Protein AF-G1WDY5-F1 (afdb_monomer_lite)

Organism: NCBI:txid702438

pLDDT: mean 80.55, std 19.7, range [39.78, 96.25]

Foldseek 3Di:
DVVLLVLLLVLLVVLLVADLPQQKAFQDDLLLVLLSLQSNLVPDFDADPVRHTDDSQVSQVSNCSNRVHDRDPDSVVSVVCQVPDDPPPPDHSSVVSVVVCVVDVRVRVVRMDRDPPPPDPDPPDDDDDDDDDDDDDDDDDDDDDDDDD

Sequence (149 aa):
MDIILRALKNEISAILALTPADNLHWCGSHTDLFEAAALVCTSFPLYTSAGQLYRVGPLIHELCLRLHLDEPHNPRAYLYKAKHRKYVRQVPFQQRYAQCLQQMPRPLFAMIRVGEGKEPPFSSSSPQPAAGMHVADAPDALDATHCEG

Structure (mmCIF, N/CA/C/O backbone):
data_AF-G1WDY5-F1
#
_entry.id   AF-G1WDY5-F1
#
loop_
_atom_site.group_PDB
_atom_site.id
_atom_site.type_symbol
_atom_site.label_atom_id
_atom_site.label_alt_id
_atom_site.label_comp_id
_atom_site.label_asym_id
_atom_site.label_entity_id
_atom_site.label_seq_id
_atom_site.pdbx_PDB_ins_code
_atom_site.Cartn_x
_atom_site.Cartn_y
_atom_site.Cartn_z
_atom_site.occupancy
_atom_site.B_iso_or_equiv
_atom_site.auth_seq_id
_atom_site.auth_comp_id
_atom_site.auth_asym_id
_atom_site.auth_atom_id
_atom_site.pdbx_PDB_model_num
ATOM 1 N N . MET A 1 1 ? -4.156 6.337 17.800 1.00 59.09 1 MET A N 1
ATOM 2 C CA . MET A 1 1 ? -3.673 6.370 16.397 1.00 59.09 1 MET A CA 1
ATOM 3 C C . MET A 1 1 ? -2.719 5.210 16.105 1.00 59.09 1 MET A C 1
ATOM 5 O O . MET A 1 1 ? -2.796 4.637 15.023 1.00 59.09 1 MET A O 1
ATOM 9 N N . ASP A 1 2 ? -1.898 4.806 17.080 1.00 82.31 2 ASP A N 1
ATOM 10 C CA . ASP A 1 2 ? -0.872 3.763 16.928 1.00 82.31 2 ASP A CA 1
ATOM 11 C C . ASP A 1 2 ? -1.381 2.386 16.505 1.00 82.31 2 ASP A C 1
ATOM 13 O O . ASP A 1 2 ? -0.698 1.701 15.753 1.00 82.31 2 ASP A O 1
ATOM 17 N N . ILE A 1 3 ? -2.580 1.977 16.936 1.00 89.94 3 ILE A N 1
ATOM 18 C CA . ILE A 1 3 ? -3.144 0.663 16.576 1.00 89.94 3 ILE A CA 1
ATOM 19 C C . ILE A 1 3 ? -3.363 0.565 15.061 1.00 89.94 3 ILE A C 1
ATOM 21 O O . ILE A 1 3 ? -2.983 -0.426 14.444 1.00 89.94 3 ILE A O 1
ATOM 25 N N . ILE A 1 4 ? -3.909 1.622 14.452 1.00 92.50 4 ILE A N 1
ATOM 26 C CA . ILE A 1 4 ? -4.185 1.678 13.010 1.00 92.50 4 ILE A CA 1
ATOM 27 C C . ILE A 1 4 ? -2.872 1.642 12.226 1.00 92.50 4 ILE A C 1
ATOM 29 O O . ILE A 1 4 ? -2.719 0.839 11.310 1.00 92.50 4 ILE A O 1
ATOM 33 N N . LEU A 1 5 ? -1.908 2.484 12.608 1.00 92.94 5 LEU A N 1
ATOM 34 C CA . LEU A 1 5 ? -0.607 2.559 11.945 1.00 92.94 5 LEU A CA 1
ATOM 35 C C . LEU A 1 5 ? 0.183 1.249 12.103 1.00 92.94 5 LEU A C 1
ATOM 37 O O . LEU A 1 5 ? 0.812 0.794 11.150 1.00 92.94 5 LEU A O 1
ATOM 41 N N . ARG A 1 6 ? 0.103 0.591 13.265 1.00 94.56 6 ARG A N 1
ATOM 42 C CA . ARG A 1 6 ? 0.724 -0.719 13.504 1.00 94.56 6 ARG A CA 1
ATOM 43 C C . ARG A 1 6 ? 0.084 -1.821 12.663 1.00 94.56 6 ARG A C 1
ATOM 45 O O . ARG A 1 6 ? 0.812 -2.616 12.077 1.00 94.56 6 ARG A O 1
ATOM 52 N N . ALA A 1 7 ? -1.246 -1.854 12.567 1.00 95.06 7 ALA A N 1
ATOM 53 C CA . ALA A 1 7 ? -1.942 -2.784 11.680 1.00 95.06 7 ALA A CA 1
ATOM 54 C C . ALA A 1 7 ? -1.517 -2.567 10.220 1.00 95.06 7 ALA A C 1
ATOM 56 O O . ALA A 1 7 ? -1.153 -3.519 9.533 1.00 95.06 7 ALA A O 1
ATOM 57 N N . LEU A 1 8 ? -1.457 -1.303 9.788 1.00 95.06 8 LEU A N 1
ATOM 58 C CA . LEU A 1 8 ? -1.025 -0.929 8.444 1.00 95.06 8 LEU A CA 1
ATOM 59 C C . LEU A 1 8 ? 0.418 -1.367 8.162 1.00 95.06 8 LEU A C 1
ATOM 61 O O . LEU A 1 8 ? 0.687 -1.957 7.119 1.00 95.06 8 LEU A O 1
ATOM 65 N N . LYS A 1 9 ? 1.337 -1.144 9.111 1.00 95.44 9 LYS A N 1
ATOM 66 C CA . LYS A 1 9 ? 2.718 -1.638 9.035 1.00 95.44 9 LYS A CA 1
ATOM 67 C C . LYS A 1 9 ? 2.741 -3.153 8.844 1.00 95.44 9 LYS A C 1
ATOM 69 O O . LYS A 1 9 ? 3.429 -3.632 7.952 1.00 95.44 9 LYS A O 1
ATOM 74 N N . ASN A 1 10 ? 1.997 -3.896 9.663 1.00 95.25 10 ASN A N 1
ATOM 75 C CA . ASN A 1 10 ? 1.975 -5.357 9.607 1.00 95.25 10 ASN A CA 1
ATOM 76 C C . ASN A 1 10 ? 1.429 -5.876 8.269 1.00 95.25 10 ASN A C 1
ATOM 78 O O . ASN A 1 10 ? 1.918 -6.878 7.750 1.00 95.25 10 ASN A O 1
ATOM 82 N N . GLU A 1 11 ? 0.427 -5.208 7.696 1.00 96.12 11 GLU A N 1
ATOM 83 C CA . GLU A 1 11 ? -0.049 -5.525 6.351 1.00 96.12 11 GLU A CA 1
ATOM 84 C C . GLU A 1 11 ? 0.988 -5.203 5.284 1.00 96.12 11 GLU A C 1
ATOM 86 O O . GLU A 1 11 ? 1.336 -6.099 4.527 1.00 96.12 11 GLU A O 1
ATOM 91 N N . ILE A 1 12 ? 1.566 -4.002 5.262 1.00 96.25 12 ILE A N 1
ATOM 92 C CA . ILE A 1 12 ? 2.621 -3.670 4.293 1.00 96.25 12 ILE A CA 1
ATOM 93 C C . ILE A 1 12 ? 3.794 -4.656 4.394 1.00 96.25 12 ILE A C 1
ATOM 95 O O . ILE A 1 12 ? 4.237 -5.174 3.375 1.00 96.25 12 ILE A O 1
ATOM 99 N N . SER A 1 13 ? 4.255 -4.991 5.601 1.00 94.88 13 SER A N 1
ATOM 100 C CA . SER A 1 13 ? 5.321 -5.981 5.799 1.00 94.88 13 SER A CA 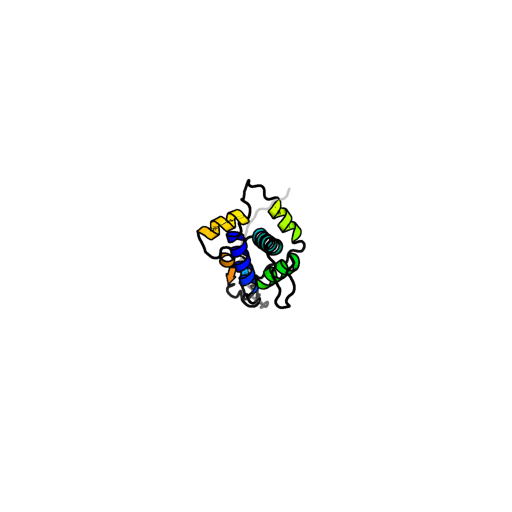1
ATOM 101 C C . SER A 1 13 ? 4.955 -7.361 5.262 1.00 94.88 13 SER A C 1
ATOM 103 O O . SER A 1 13 ? 5.796 -8.021 4.663 1.00 94.88 13 SER A O 1
ATOM 105 N N . ALA A 1 14 ? 3.712 -7.800 5.443 1.00 94.56 14 ALA A N 1
ATOM 106 C CA . ALA A 1 14 ? 3.279 -9.074 4.891 1.00 94.56 14 ALA A CA 1
ATOM 107 C C . ALA A 1 14 ? 3.107 -9.021 3.367 1.00 94.56 14 ALA A C 1
ATOM 109 O O . ALA A 1 14 ? 3.383 -10.021 2.720 1.00 94.56 14 ALA A O 1
ATOM 110 N N . ILE A 1 15 ? 2.708 -7.884 2.783 1.00 95.06 15 ILE A N 1
ATOM 111 C CA . ILE A 1 15 ? 2.692 -7.714 1.322 1.00 95.06 15 ILE A CA 1
ATOM 112 C C . ILE A 1 15 ? 4.121 -7.815 0.780 1.00 95.06 15 ILE A C 1
ATOM 114 O O . ILE A 1 15 ? 4.350 -8.496 -0.208 1.00 95.06 15 ILE A O 1
ATOM 118 N N . LEU A 1 16 ? 5.101 -7.206 1.453 1.00 93.56 16 LEU A N 1
ATOM 119 C CA . LEU A 1 16 ? 6.518 -7.316 1.086 1.00 93.56 16 LEU A CA 1
ATOM 120 C C . LEU A 1 16 ? 7.090 -8.733 1.248 1.00 93.56 16 LEU A C 1
ATOM 122 O O . LEU A 1 16 ? 8.117 -9.049 0.647 1.00 93.56 16 LEU A O 1
ATOM 126 N N . ALA A 1 17 ? 6.446 -9.581 2.048 1.00 92.44 17 ALA A N 1
ATOM 127 C CA . ALA A 1 17 ? 6.811 -10.986 2.185 1.00 92.44 17 ALA A CA 1
ATOM 128 C C . ALA A 1 17 ? 6.238 -11.872 1.062 1.00 92.44 17 ALA A C 1
ATOM 130 O O . ALA A 1 17 ? 6.619 -13.035 0.978 1.00 92.44 17 ALA A O 1
ATOM 131 N N . LEU A 1 18 ? 5.347 -11.345 0.212 1.00 91.56 18 LEU A N 1
ATOM 132 C CA . LEU A 1 18 ? 4.835 -12.060 -0.960 1.00 91.56 18 LEU A CA 1
ATOM 133 C C . LEU A 1 18 ? 5.925 -12.200 -2.025 1.00 91.56 18 LEU A C 1
ATOM 135 O O . LEU A 1 18 ? 6.794 -11.327 -2.160 1.00 91.56 18 LEU A O 1
ATOM 139 N N . THR A 1 19 ? 5.850 -13.275 -2.805 1.00 87.31 19 THR A N 1
ATOM 140 C CA . THR A 1 19 ? 6.768 -13.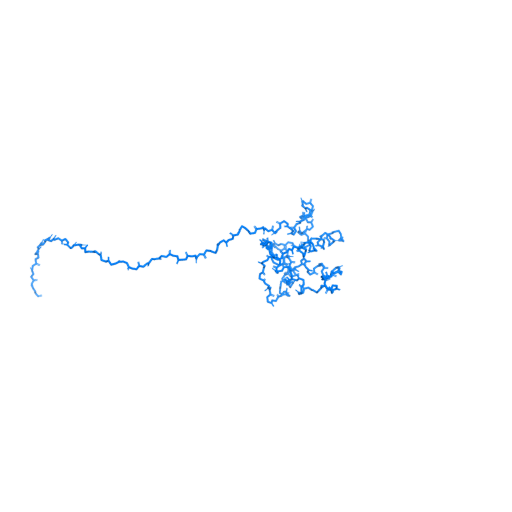492 -3.921 1.00 87.31 19 THR A CA 1
ATOM 141 C C . THR A 1 19 ? 6.237 -12.741 -5.140 1.00 87.31 19 THR A C 1
ATOM 143 O O . THR A 1 19 ? 5.056 -12.865 -5.462 1.00 87.31 19 THR A O 1
ATOM 146 N N . PRO A 1 20 ? 7.077 -12.007 -5.889 1.00 81.19 20 PRO A N 1
ATOM 147 C CA . PRO A 1 20 ? 6.646 -11.393 -7.147 1.00 81.19 20 PRO A CA 1
ATOM 148 C C . PRO A 1 20 ? 6.052 -12.392 -8.156 1.00 81.19 20 PRO A C 1
ATOM 150 O O . PRO A 1 20 ? 5.220 -12.019 -8.971 1.00 81.19 20 PRO A O 1
ATOM 153 N N . ALA A 1 21 ? 6.436 -13.669 -8.075 1.00 76.38 21 ALA A N 1
ATOM 154 C CA . ALA A 1 21 ? 5.951 -14.738 -8.946 1.00 76.38 21 ALA A CA 1
ATOM 155 C C . ALA A 1 21 ? 4.516 -15.219 -8.642 1.00 76.38 21 ALA A C 1
ATOM 157 O O . ALA A 1 21 ? 3.970 -15.998 -9.419 1.00 76.38 21 ALA A O 1
ATOM 158 N N . ASP A 1 22 ? 3.887 -14.770 -7.550 1.00 80.56 22 ASP A N 1
ATOM 159 C CA . ASP A 1 22 ? 2.610 -15.320 -7.066 1.00 80.56 22 ASP A CA 1
ATOM 160 C C . ASP A 1 22 ? 1.377 -14.877 -7.898 1.00 80.56 22 ASP A C 1
ATOM 162 O O . ASP A 1 22 ? 0.240 -15.110 -7.489 1.00 80.56 22 ASP A O 1
ATOM 166 N N . ASN A 1 23 ? 1.570 -14.238 -9.067 1.00 87.00 23 ASN A N 1
ATOM 167 C CA . ASN A 1 23 ? 0.505 -13.700 -9.937 1.00 87.00 23 ASN A CA 1
ATOM 168 C C . ASN A 1 23 ? -0.543 -12.879 -9.161 1.00 87.00 23 ASN A C 1
ATOM 170 O O . ASN A 1 23 ? -1.749 -12.960 -9.405 1.00 87.00 23 ASN A O 1
ATOM 174 N N . LEU A 1 24 ? -0.086 -12.106 -8.174 1.00 92.62 24 LEU A N 1
ATOM 175 C CA . LEU A 1 24 ? -0.949 -11.301 -7.319 1.00 92.62 24 LEU A CA 1
ATOM 176 C C . LEU A 1 24 ? -1.157 -9.924 -7.933 1.00 92.62 24 LEU A C 1
ATOM 178 O O . LEU A 1 24 ? -0.198 -9.237 -8.271 1.00 92.62 24 LEU A O 1
ATOM 182 N N . HIS A 1 25 ? -2.413 -9.508 -8.036 1.00 93.31 25 HIS A N 1
ATOM 183 C CA . HIS A 1 25 ? -2.804 -8.220 -8.587 1.00 93.31 25 HIS A CA 1
ATOM 184 C C . HIS A 1 25 ? -3.474 -7.361 -7.525 1.00 93.31 25 HIS A C 1
ATOM 186 O O . HIS A 1 25 ? -4.323 -7.822 -6.757 1.00 93.31 25 HIS A O 1
ATOM 192 N N . TRP A 1 26 ? -3.121 -6.080 -7.508 1.00 95.25 26 TRP A N 1
ATOM 193 C CA . TRP A 1 26 ? -3.820 -5.090 -6.702 1.00 95.25 26 TRP A CA 1
ATOM 194 C C . TRP A 1 26 ? -5.092 -4.606 -7.401 1.00 95.25 26 TRP A C 1
ATOM 196 O O . TRP A 1 26 ? -5.052 -4.059 -8.499 1.00 95.25 26 TRP A O 1
ATOM 206 N N . CYS A 1 27 ? -6.232 -4.754 -6.729 1.00 94.00 27 CYS A N 1
ATOM 207 C CA . CYS A 1 27 ? -7.538 -4.304 -7.218 1.00 94.00 27 CYS A CA 1
ATOM 208 C C . CYS A 1 27 ? -8.043 -3.038 -6.507 1.00 94.00 27 CYS A C 1
ATOM 210 O O . CYS A 1 27 ? -9.184 -2.620 -6.706 1.00 94.00 27 CYS A O 1
ATOM 212 N N . GLY A 1 28 ? -7.228 -2.439 -5.636 1.00 91.69 28 GLY A N 1
ATOM 213 C CA . GLY A 1 28 ? -7.577 -1.214 -4.928 1.00 91.69 28 GLY A CA 1
ATOM 214 C C . GLY A 1 28 ? -7.143 0.061 -5.643 1.00 91.69 28 GLY A C 1
ATOM 215 O O . GLY A 1 28 ? -6.607 0.067 -6.745 1.00 91.69 28 GLY A O 1
ATOM 216 N N . SER A 1 29 ? -7.322 1.192 -4.967 1.00 92.38 29 SER A N 1
ATOM 217 C CA . SER A 1 29 ? -6.817 2.479 -5.452 1.00 92.38 29 SER A CA 1
ATOM 218 C C . SER A 1 29 ? -5.294 2.551 -5.312 1.00 92.38 29 SER A C 1
ATOM 220 O O . SER A 1 29 ? -4.771 2.413 -4.207 1.00 92.38 29 SER A O 1
ATOM 222 N N . HIS A 1 30 ? -4.575 2.849 -6.400 1.00 94.25 30 HIS A N 1
ATOM 223 C CA . HIS A 1 30 ? -3.132 3.141 -6.353 1.00 94.25 30 HIS A CA 1
ATOM 224 C C . HIS A 1 30 ? -2.802 4.277 -5.381 1.00 94.25 30 HIS A C 1
ATOM 226 O O . HIS A 1 30 ? -1.825 4.219 -4.643 1.00 94.25 30 HIS A O 1
ATOM 232 N N . THR A 1 31 ? -3.653 5.310 -5.343 1.00 93.56 31 THR A N 1
ATOM 233 C CA . THR A 1 31 ? -3.444 6.450 -4.437 1.00 93.56 31 THR A CA 1
ATOM 234 C C . THR A 1 31 ? -3.508 5.999 -2.980 1.00 93.56 31 THR A C 1
ATOM 236 O O . THR A 1 31 ? -2.714 6.467 -2.174 1.00 93.56 31 THR A O 1
ATOM 239 N N . ASP A 1 32 ? -4.409 5.069 -2.654 1.00 93.56 32 ASP A N 1
ATOM 240 C CA . ASP A 1 32 ? -4.568 4.544 -1.295 1.00 93.56 32 ASP A CA 1
ATOM 241 C C . ASP A 1 32 ? -3.377 3.663 -0.900 1.00 93.56 32 ASP A C 1
ATOM 243 O O . ASP A 1 32 ? -2.847 3.816 0.198 1.00 93.56 32 ASP A O 1
ATOM 247 N N . LEU A 1 33 ? -2.906 2.801 -1.808 1.00 95.75 33 LEU A N 1
ATOM 248 C CA . LEU A 1 33 ? -1.729 1.961 -1.574 1.00 95.75 33 LEU A CA 1
ATOM 249 C C . LEU A 1 33 ? -0.465 2.801 -1.338 1.00 95.75 33 LEU A C 1
ATOM 251 O O . LEU A 1 33 ? 0.290 2.551 -0.399 1.00 95.75 33 LEU A O 1
ATOM 255 N N . PHE A 1 34 ? -0.238 3.827 -2.160 1.00 95.62 34 PHE A N 1
ATOM 256 C CA . PHE A 1 34 ? 0.948 4.677 -2.030 1.00 95.62 34 PHE A CA 1
ATOM 257 C C . PHE A 1 34 ? 0.864 5.600 -0.812 1.00 95.62 34 PHE A C 1
ATOM 259 O O . PHE A 1 34 ? 1.873 5.837 -0.146 1.00 95.62 34 PHE A O 1
ATOM 266 N N . GLU A 1 35 ? -0.333 6.082 -0.472 1.00 95.38 35 GLU A N 1
ATOM 267 C CA . GLU A 1 35 ? -0.576 6.806 0.777 1.00 95.38 35 GLU A CA 1
ATOM 268 C C . GLU A 1 35 ? -0.304 5.911 1.998 1.00 95.38 35 GLU A C 1
ATOM 270 O O . GLU A 1 35 ? 0.381 6.346 2.924 1.00 95.38 35 GLU A O 1
ATOM 275 N N . ALA A 1 36 ? -0.740 4.646 1.972 1.00 95.50 36 ALA A N 1
ATOM 276 C CA . ALA A 1 36 ? -0.441 3.668 3.015 1.00 95.50 36 ALA A CA 1
ATOM 277 C C . ALA A 1 36 ? 1.067 3.431 3.180 1.00 95.50 36 ALA A C 1
ATOM 279 O O . ALA A 1 36 ? 1.588 3.492 4.295 1.00 95.50 36 ALA A O 1
ATOM 280 N N . ALA A 1 37 ? 1.779 3.222 2.070 1.00 95.56 37 ALA A N 1
ATOM 281 C CA . ALA A 1 37 ? 3.229 3.049 2.062 1.00 95.56 37 ALA A CA 1
ATOM 282 C C . ALA A 1 37 ? 3.950 4.265 2.671 1.00 95.56 37 ALA A C 1
ATOM 284 O O . ALA A 1 37 ? 4.827 4.118 3.525 1.00 95.56 37 ALA A O 1
ATOM 285 N N . ALA A 1 38 ? 3.541 5.480 2.292 1.00 94.69 38 ALA A N 1
ATOM 286 C CA . ALA A 1 38 ? 4.106 6.710 2.838 1.00 94.69 38 ALA A CA 1
ATOM 287 C C . ALA A 1 38 ? 3.823 6.873 4.341 1.00 94.69 38 ALA A C 1
ATOM 289 O O . ALA A 1 38 ? 4.728 7.240 5.095 1.00 94.69 38 ALA A O 1
ATOM 290 N N . LEU A 1 39 ? 2.601 6.572 4.796 1.00 94.38 39 LEU A N 1
ATOM 291 C CA . LEU A 1 39 ? 2.250 6.599 6.219 1.00 94.38 39 LEU A CA 1
ATOM 292 C C . LEU A 1 39 ? 3.130 5.643 7.025 1.00 94.38 39 LEU A C 1
ATOM 294 O O . LEU A 1 39 ? 3.672 6.032 8.056 1.00 94.38 39 LEU A O 1
ATOM 298 N N . VAL A 1 40 ? 3.336 4.421 6.536 1.00 94.50 40 VAL A N 1
ATOM 299 C CA . VAL A 1 40 ? 4.183 3.439 7.217 1.00 94.50 40 VAL A CA 1
ATOM 300 C C . VAL A 1 40 ? 5.648 3.889 7.258 1.00 94.50 40 VAL A C 1
ATOM 302 O O . VAL A 1 40 ? 6.228 3.897 8.340 1.00 94.50 40 VAL A O 1
ATOM 305 N N . CYS A 1 41 ? 6.225 4.335 6.135 1.00 92.75 41 CYS A N 1
ATOM 306 C CA . CYS A 1 41 ? 7.611 4.829 6.080 1.00 92.75 41 CYS A CA 1
ATOM 307 C C . CYS A 1 41 ? 7.873 6.034 6.993 1.00 92.75 41 CYS A C 1
ATOM 309 O O . CYS A 1 41 ? 8.976 6.190 7.507 1.00 92.75 41 CYS A O 1
ATOM 311 N N . THR A 1 42 ? 6.889 6.921 7.148 1.00 91.62 42 THR A N 1
ATOM 312 C CA . THR A 1 42 ? 7.027 8.121 7.992 1.00 91.62 42 THR A CA 1
ATOM 31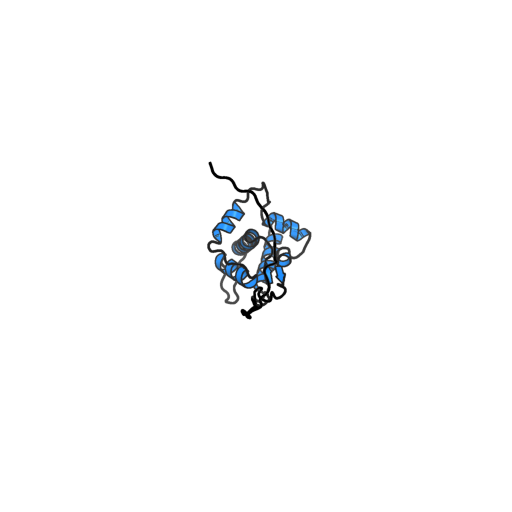3 C C . THR A 1 42 ? 6.776 7.840 9.470 1.00 91.62 42 THR A C 1
ATOM 315 O O . THR A 1 42 ? 7.248 8.596 10.313 1.00 91.62 42 THR A O 1
ATOM 318 N N . SER A 1 43 ? 6.064 6.756 9.785 1.00 93.19 43 SER A N 1
ATOM 319 C CA . SER A 1 43 ? 5.658 6.420 11.154 1.00 93.19 43 SER A CA 1
ATOM 320 C C . SER A 1 43 ? 6.535 5.346 11.801 1.00 93.19 43 SER A C 1
ATOM 322 O O . SER A 1 43 ? 6.632 5.298 13.024 1.00 93.19 43 SER A O 1
ATOM 324 N N . PHE A 1 44 ? 7.172 4.474 11.010 1.00 91.75 44 PHE A N 1
ATOM 325 C CA . PHE A 1 44 ? 7.995 3.379 11.522 1.00 91.75 44 PHE A CA 1
ATOM 326 C C . PHE A 1 44 ? 9.263 3.169 10.699 1.00 91.75 44 PHE A C 1
ATOM 328 O O . PHE A 1 44 ? 9.219 3.251 9.469 1.00 91.75 44 PHE A O 1
ATOM 335 N N . PRO A 1 45 ? 10.367 2.757 11.347 1.00 90.25 45 PRO A N 1
ATOM 336 C CA . PRO A 1 45 ? 11.488 2.209 10.617 1.00 90.25 45 PRO A CA 1
ATOM 337 C C . PRO A 1 45 ? 11.101 0.837 10.052 1.00 90.25 45 PRO A C 1
ATOM 339 O O . PRO A 1 45 ? 10.666 -0.064 10.779 1.00 90.25 45 PRO A O 1
ATOM 342 N N . LEU A 1 46 ? 11.228 0.699 8.737 1.00 90.88 46 LEU A N 1
ATOM 343 C CA . LEU A 1 46 ? 10.949 -0.525 7.995 1.00 90.88 46 LEU A CA 1
ATOM 344 C C . LEU A 1 46 ? 12.196 -0.854 7.185 1.00 90.88 46 LEU A C 1
ATOM 346 O O . LEU A 1 46 ? 12.733 0.033 6.532 1.00 90.88 46 LEU A O 1
ATOM 350 N N . TYR A 1 47 ? 12.676 -2.090 7.252 1.00 90.44 47 TYR A N 1
ATOM 351 C CA . TYR A 1 47 ? 13.970 -2.467 6.684 1.00 90.44 47 TYR A CA 1
ATOM 352 C C . TYR A 1 47 ? 13.804 -3.440 5.521 1.00 90.44 47 TYR A C 1
ATOM 354 O O . TYR A 1 47 ? 12.914 -4.290 5.544 1.00 90.44 47 TYR A O 1
ATOM 362 N N . THR A 1 48 ? 14.666 -3.304 4.517 1.00 88.81 48 THR A N 1
ATOM 363 C CA . THR A 1 48 ? 14.824 -4.267 3.427 1.00 88.81 48 THR A CA 1
ATOM 364 C C . THR A 1 48 ? 15.466 -5.555 3.944 1.00 88.81 48 THR A C 1
ATOM 366 O O . THR A 1 48 ? 16.047 -5.585 5.032 1.00 88.81 48 THR A O 1
ATOM 369 N N . SER A 1 49 ? 15.438 -6.613 3.132 1.00 85.12 49 SER A N 1
ATOM 370 C CA . SER A 1 49 ? 16.181 -7.855 3.402 1.00 85.12 49 SER A CA 1
ATOM 371 C C . SER A 1 49 ? 17.691 -7.629 3.556 1.00 85.12 49 SER A C 1
ATOM 373 O O . SER A 1 49 ? 18.344 -8.337 4.314 1.00 85.12 49 SER A O 1
ATOM 375 N N . ALA A 1 50 ? 18.239 -6.601 2.902 1.00 88.25 50 ALA A N 1
ATOM 376 C CA . ALA A 1 50 ? 19.636 -6.181 3.025 1.00 88.25 50 ALA A CA 1
ATOM 377 C C . ALA A 1 50 ? 19.917 -5.302 4.267 1.00 88.25 50 ALA A C 1
ATOM 379 O O . ALA A 1 50 ? 20.996 -4.722 4.381 1.00 88.25 50 ALA A O 1
ATOM 380 N N . GLY A 1 51 ? 18.945 -5.138 5.172 1.00 90.31 51 GLY A N 1
ATOM 381 C CA . GLY A 1 51 ? 19.083 -4.335 6.391 1.00 90.31 51 GLY A CA 1
ATOM 382 C C . GLY A 1 51 ? 19.064 -2.819 6.167 1.00 90.31 51 GLY A C 1
ATOM 383 O O . GLY A 1 51 ? 19.380 -2.060 7.081 1.00 90.31 51 GLY A O 1
ATOM 384 N N . GLN A 1 52 ? 18.692 -2.350 4.972 1.00 91.88 52 GLN A N 1
ATOM 385 C CA . GLN A 1 52 ? 18.615 -0.921 4.656 1.00 91.88 52 GLN A CA 1
ATOM 386 C C . GLN A 1 52 ? 17.242 -0.355 5.013 1.00 91.88 52 GLN A C 1
ATOM 388 O O . GLN A 1 52 ? 16.231 -1.031 4.858 1.00 91.88 52 GLN A O 1
ATOM 393 N N . LEU A 1 53 ? 17.175 0.897 5.464 1.00 92.94 53 LEU A N 1
ATOM 394 C CA . LEU A 1 53 ? 15.896 1.539 5.771 1.00 92.94 53 LEU A CA 1
ATOM 395 C C . LEU A 1 53 ? 15.110 1.840 4.481 1.00 92.94 53 LEU A C 1
ATOM 397 O O . LEU A 1 53 ? 15.614 2.511 3.577 1.00 92.94 53 LEU A O 1
ATOM 401 N N . TYR A 1 54 ? 13.851 1.409 4.422 1.00 92.88 54 TYR A N 1
ATOM 402 C CA . TYR A 1 54 ? 12.941 1.741 3.334 1.00 92.88 54 TYR A CA 1
ATOM 403 C C . TYR A 1 54 ? 12.666 3.242 3.283 1.00 92.88 54 TYR A C 1
ATOM 405 O O . TYR A 1 54 ? 12.177 3.857 4.233 1.00 92.88 54 TYR A O 1
ATOM 413 N N . ARG A 1 55 ? 12.910 3.817 2.105 1.00 92.88 55 ARG A N 1
ATOM 414 C CA . ARG A 1 55 ? 12.386 5.126 1.708 1.00 92.88 55 ARG A CA 1
ATOM 415 C C . ARG A 1 55 ? 11.098 4.925 0.910 1.00 92.88 55 ARG A C 1
ATOM 417 O O . ARG A 1 55 ? 10.898 3.874 0.308 1.00 92.88 55 ARG A O 1
ATOM 424 N N . VAL A 1 56 ? 10.264 5.963 0.843 1.00 92.69 56 VAL A N 1
ATOM 425 C CA . VAL A 1 56 ? 8.941 5.898 0.192 1.00 92.69 56 VAL A CA 1
ATOM 426 C C . VAL A 1 56 ? 9.014 5.414 -1.261 1.00 92.69 56 VAL A C 1
ATOM 428 O O . VAL A 1 56 ? 8.228 4.559 -1.642 1.00 92.69 56 VAL A O 1
ATOM 431 N N . GLY A 1 57 ? 9.956 5.921 -2.065 1.00 93.50 57 GLY A N 1
ATOM 432 C CA . GLY A 1 57 ? 10.117 5.511 -3.469 1.00 93.50 57 GLY A CA 1
ATOM 433 C C . GLY A 1 57 ? 10.438 4.018 -3.621 1.00 93.50 57 GLY A C 1
ATOM 434 O O . GLY A 1 57 ? 9.627 3.301 -4.196 1.00 93.50 57 GLY A O 1
ATOM 435 N N . PRO A 1 58 ? 11.550 3.528 -3.041 1.00 94.00 58 PRO A N 1
ATOM 436 C CA . PRO A 1 58 ? 11.881 2.102 -3.036 1.00 94.00 58 PRO A CA 1
ATOM 437 C C . PRO A 1 58 ? 10.774 1.201 -2.477 1.00 94.00 58 PRO A C 1
ATOM 439 O O . PRO A 1 58 ? 10.551 0.116 -2.998 1.00 94.00 58 PRO A O 1
ATOM 442 N N . LEU A 1 59 ? 10.049 1.646 -1.445 1.00 95.19 59 LEU A N 1
ATOM 443 C CA . LEU A 1 59 ? 8.912 0.887 -0.924 1.00 95.19 59 LEU A CA 1
ATOM 444 C C . LEU A 1 59 ? 7.778 0.783 -1.955 1.00 95.19 59 LEU A C 1
ATOM 446 O O . LEU A 1 59 ? 7.224 -0.294 -2.143 1.00 95.19 59 LEU A O 1
ATOM 450 N N . ILE A 1 60 ? 7.435 1.884 -2.630 1.00 95.81 60 ILE A N 1
ATOM 451 C CA . ILE A 1 60 ? 6.421 1.884 -3.692 1.00 95.81 60 ILE A CA 1
ATOM 452 C C . ILE A 1 60 ? 6.843 0.964 -4.840 1.00 95.81 60 ILE A C 1
ATOM 454 O O . ILE A 1 60 ? 6.013 0.183 -5.295 1.00 95.81 60 ILE A O 1
ATOM 458 N N . HIS A 1 61 ? 8.109 1.009 -5.258 1.00 94.62 61 HIS A N 1
ATOM 459 C CA . HIS A 1 61 ? 8.649 0.120 -6.288 1.00 94.62 61 HIS A CA 1
ATOM 460 C C . HIS A 1 61 ? 8.447 -1.361 -5.922 1.00 94.62 61 HIS A C 1
ATOM 462 O O . HIS A 1 61 ? 7.838 -2.113 -6.679 1.00 94.62 61 HIS A O 1
ATOM 468 N N . GLU A 1 62 ? 8.857 -1.767 -4.716 1.00 94.75 62 GLU A N 1
ATOM 469 C CA . GLU A 1 62 ? 8.718 -3.149 -4.232 1.00 94.75 62 GLU A CA 1
ATOM 470 C C . GLU A 1 62 ? 7.257 -3.618 -4.131 1.00 94.75 62 GLU A C 1
ATOM 472 O O . GLU A 1 62 ? 6.963 -4.794 -4.369 1.00 94.75 62 GLU A O 1
ATOM 477 N N . LEU A 1 63 ? 6.340 -2.712 -3.771 1.00 95.56 63 LEU A N 1
ATOM 478 C CA . LEU A 1 63 ? 4.904 -2.993 -3.763 1.00 95.56 63 LEU A CA 1
ATOM 479 C C . LEU A 1 63 ? 4.365 -3.160 -5.185 1.00 95.56 63 LEU A C 1
ATOM 481 O O . LEU A 1 63 ? 3.581 -4.075 -5.421 1.00 95.56 63 LEU A O 1
ATOM 485 N N . CYS A 1 64 ? 4.789 -2.312 -6.127 1.00 95.19 64 CYS A N 1
ATOM 486 C CA . CYS A 1 64 ? 4.360 -2.413 -7.520 1.00 95.19 64 CYS A CA 1
ATOM 487 C C . CYS A 1 64 ? 4.832 -3.723 -8.154 1.00 95.19 64 CYS A C 1
ATOM 489 O O . CYS A 1 64 ? 4.031 -4.415 -8.778 1.00 95.19 64 CYS A O 1
ATOM 491 N N . LEU A 1 65 ? 6.088 -4.105 -7.898 1.00 94.31 65 LEU A N 1
ATOM 492 C CA . LEU A 1 65 ? 6.677 -5.361 -8.357 1.00 94.31 65 LEU A CA 1
ATOM 493 C C . LEU A 1 65 ? 5.867 -6.584 -7.894 1.00 94.31 65 LEU A C 1
ATOM 495 O O . LEU A 1 65 ? 5.575 -7.468 -8.689 1.00 94.31 65 LEU A O 1
ATOM 499 N N . ARG A 1 66 ? 5.489 -6.643 -6.611 1.00 94.50 66 ARG A N 1
ATOM 500 C CA . ARG A 1 66 ? 4.771 -7.801 -6.039 1.00 94.50 66 ARG A CA 1
ATOM 501 C C . ARG A 1 66 ? 3.301 -7.874 -6.406 1.00 94.50 66 ARG A C 1
ATOM 503 O O . ARG A 1 66 ? 2.712 -8.946 -6.344 1.00 94.50 66 ARG A O 1
ATOM 510 N N . LEU A 1 67 ? 2.703 -6.728 -6.707 1.00 94.81 67 LEU A N 1
ATOM 511 C CA . LEU A 1 67 ? 1.269 -6.603 -6.942 1.00 94.81 67 LEU A CA 1
ATOM 512 C C . LEU A 1 67 ? 0.926 -6.373 -8.417 1.00 94.81 67 LEU A C 1
ATOM 514 O O . L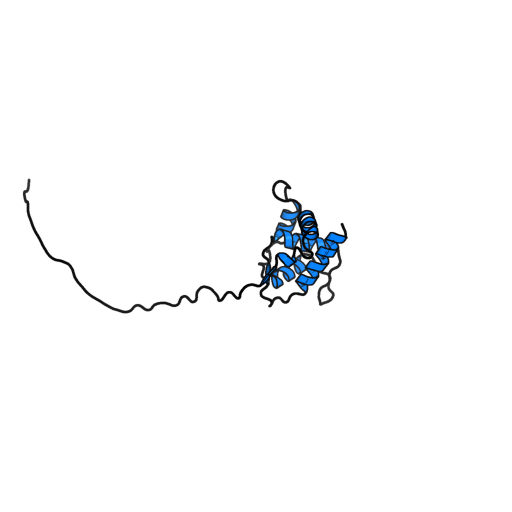EU A 1 67 ? -0.207 -5.985 -8.715 1.00 94.81 67 LEU A O 1
ATOM 518 N N . HIS A 1 68 ? 1.900 -6.579 -9.312 1.00 91.88 68 HIS A N 1
ATOM 519 C CA . HIS A 1 68 ? 1.782 -6.378 -10.756 1.00 91.88 68 HIS A CA 1
ATOM 520 C C . HIS A 1 68 ? 1.140 -5.030 -11.109 1.00 91.88 68 HIS A C 1
ATOM 522 O O . HIS A 1 68 ? 0.178 -4.959 -11.876 1.00 91.88 68 HIS A O 1
ATOM 528 N N . LEU A 1 69 ? 1.656 -3.962 -10.498 1.00 92.44 69 LEU A N 1
ATOM 529 C CA . LEU A 1 69 ? 1.248 -2.592 -10.780 1.00 92.44 69 LEU A CA 1
ATOM 530 C C . LEU A 1 69 ? 2.281 -1.893 -11.648 1.00 92.44 69 LEU A C 1
ATOM 532 O O . LEU A 1 69 ? 3.484 -2.076 -11.462 1.00 92.44 69 LEU A O 1
ATOM 536 N N . ASP A 1 70 ? 1.804 -1.005 -12.513 1.00 91.88 70 ASP A N 1
ATOM 537 C CA . ASP A 1 70 ? 2.678 -0.071 -13.207 1.00 91.88 70 ASP A CA 1
ATOM 538 C C . ASP A 1 70 ? 3.294 0.902 -12.201 1.00 91.88 70 ASP A C 1
ATOM 540 O O . ASP A 1 70 ? 2.591 1.615 -11.469 1.00 91.88 70 ASP A O 1
ATOM 544 N N . GLU A 1 71 ? 4.624 0.951 -12.166 1.00 92.75 71 GLU A N 1
ATOM 545 C CA . GLU A 1 71 ? 5.323 1.882 -11.295 1.00 92.75 71 GLU A CA 1
ATOM 546 C C . GLU A 1 71 ? 5.016 3.329 -11.719 1.00 92.75 71 GLU A C 1
ATOM 548 O O . GLU A 1 71 ? 5.171 3.700 -12.889 1.00 92.75 71 GLU A O 1
ATOM 553 N N . PRO A 1 72 ? 4.582 4.199 -10.789 1.00 92.44 72 PRO A N 1
ATOM 554 C CA . PRO A 1 72 ? 4.266 5.570 -11.139 1.00 92.44 72 PRO A CA 1
ATOM 555 C C . PRO A 1 72 ? 5.539 6.340 -11.499 1.00 92.44 72 PRO A C 1
ATOM 557 O O . PRO A 1 72 ? 6.419 6.513 -10.661 1.00 92.44 72 PRO A O 1
ATOM 560 N N . HIS A 1 73 ? 5.571 6.956 -12.685 1.00 91.44 73 HIS A N 1
ATOM 561 C CA . HIS A 1 73 ? 6.656 7.871 -13.076 1.00 91.44 73 HIS A CA 1
ATOM 562 C C . HIS A 1 73 ? 6.881 9.004 -12.051 1.00 91.44 73 HIS A C 1
ATOM 564 O O . HIS A 1 73 ? 7.996 9.479 -11.852 1.00 91.44 73 HIS A O 1
ATOM 570 N N . ASN A 1 74 ? 5.816 9.442 -11.365 1.00 91.81 74 ASN A N 1
ATOM 571 C CA . ASN A 1 74 ? 5.898 10.418 -10.282 1.00 91.81 74 ASN A CA 1
ATOM 572 C C . ASN A 1 74 ? 5.055 9.986 -9.063 1.00 91.81 74 ASN A C 1
ATOM 574 O O . ASN A 1 74 ? 3.887 10.380 -8.954 1.00 91.81 74 ASN A O 1
ATOM 578 N N . PRO A 1 75 ? 5.625 9.243 -8.093 1.00 89.19 75 PRO A N 1
ATOM 579 C CA . PRO A 1 75 ? 4.899 8.821 -6.892 1.00 89.19 75 PRO A CA 1
ATOM 580 C C . PRO A 1 75 ? 4.452 10.009 -6.025 1.00 89.19 75 PRO A C 1
ATOM 582 O O . PRO A 1 75 ? 3.438 9.934 -5.330 1.00 89.19 75 PRO A O 1
ATOM 585 N N . ARG A 1 76 ? 5.148 11.156 -6.092 1.00 90.88 76 ARG A N 1
ATOM 586 C CA . ARG A 1 76 ? 4.776 12.354 -5.320 1.00 90.88 76 ARG A CA 1
ATOM 587 C C . ARG A 1 76 ? 3.442 12.939 -5.770 1.00 90.88 76 ARG A C 1
ATOM 589 O O . ARG A 1 76 ? 2.738 13.496 -4.935 1.00 90.88 76 ARG A O 1
ATOM 596 N N . ALA A 1 77 ? 3.069 12.789 -7.042 1.00 92.31 77 ALA A N 1
ATOM 597 C CA . ALA A 1 77 ? 1.775 13.255 -7.541 1.00 92.31 77 ALA A CA 1
ATOM 598 C C . ALA A 1 77 ? 0.607 12.525 -6.857 1.00 92.31 77 ALA A C 1
ATOM 600 O O . ALA A 1 77 ? -0.386 13.152 -6.485 1.00 92.31 77 ALA A O 1
ATOM 601 N N . TYR A 1 78 ? 0.753 11.221 -6.607 1.00 92.94 78 TYR A N 1
ATOM 602 C CA . TYR A 1 78 ? -0.232 10.432 -5.866 1.00 92.94 78 TYR A CA 1
ATOM 603 C C . TYR A 1 78 ? -0.334 10.885 -4.411 1.00 92.94 78 TYR A C 1
ATOM 605 O O . TYR A 1 78 ? -1.435 11.093 -3.908 1.00 92.94 78 TYR A O 1
ATOM 613 N N . LEU A 1 79 ? 0.802 11.122 -3.750 1.00 92.19 79 LEU A N 1
ATOM 614 C CA . LEU A 1 79 ? 0.815 11.616 -2.370 1.00 92.19 79 LEU A CA 1
ATOM 615 C C . LEU A 1 79 ? 0.262 13.041 -2.254 1.00 92.19 79 LEU A C 1
ATOM 617 O O . LEU A 1 79 ? -0.429 13.362 -1.290 1.00 92.19 79 LEU A O 1
ATOM 621 N N . TYR A 1 80 ? 0.528 13.896 -3.240 1.00 92.06 80 TYR A N 1
ATOM 622 C CA . TYR A 1 80 ? -0.067 15.227 -3.324 1.00 92.06 80 TYR A CA 1
ATOM 623 C C . TYR A 1 80 ? -1.589 15.122 -3.468 1.00 92.06 80 TYR A C 1
ATOM 625 O O . TYR A 1 80 ? -2.330 15.708 -2.680 1.00 92.06 80 TYR A O 1
ATOM 633 N N . LYS A 1 81 ? -2.068 14.296 -4.406 1.00 90.06 81 LYS A N 1
ATOM 634 C CA . LYS A 1 81 ? -3.499 14.028 -4.594 1.00 90.06 81 LYS A CA 1
ATOM 635 C C . LYS A 1 81 ? -4.151 13.485 -3.321 1.00 90.06 81 LYS A C 1
ATOM 637 O O . LYS A 1 81 ? -5.250 13.915 -2.987 1.00 90.06 81 LYS A O 1
ATOM 642 N N . ALA A 1 82 ? -3.475 12.584 -2.610 1.00 90.62 82 ALA A N 1
ATOM 643 C CA . ALA A 1 82 ? -3.923 12.046 -1.333 1.00 90.62 82 ALA A CA 1
ATOM 644 C C . ALA A 1 82 ? -4.111 13.144 -0.275 1.00 90.62 82 ALA A C 1
ATOM 646 O O . ALA A 1 82 ? -5.194 13.268 0.294 1.00 90.62 82 ALA A O 1
ATOM 647 N N . LYS A 1 83 ? -3.091 13.990 -0.080 1.00 88.06 83 LYS A N 1
ATOM 648 C CA . LYS A 1 83 ? -3.122 15.108 0.878 1.00 88.06 83 LYS A CA 1
ATOM 649 C C . LYS A 1 83 ? -4.191 16.149 0.552 1.00 88.06 83 LYS A C 1
ATOM 651 O O . LYS A 1 83 ? -4.792 16.710 1.460 1.00 88.06 83 LYS A O 1
ATOM 656 N N . HIS A 1 84 ? -4.430 16.403 -0.732 1.00 87.69 84 HIS A N 1
ATOM 657 C CA . HIS A 1 84 ? -5.389 17.404 -1.203 1.00 87.69 84 HIS A CA 1
ATOM 658 C C . HIS A 1 84 ? -6.779 16.829 -1.514 1.00 87.69 84 HIS A C 1
ATOM 660 O O . HIS A 1 84 ? -7.571 17.479 -2.206 1.00 87.69 84 HIS A O 1
ATOM 666 N N . ARG A 1 85 ? -7.120 15.632 -1.010 1.00 84.25 85 ARG A N 1
ATOM 667 C CA . ARG A 1 85 ? -8.483 15.107 -1.150 1.00 84.25 85 ARG A CA 1
ATOM 668 C C . ARG A 1 85 ? -9.474 16.061 -0.494 1.00 84.25 85 ARG A C 1
ATOM 670 O O . ARG A 1 85 ? -9.476 16.266 0.717 1.00 84.25 85 ARG A O 1
ATOM 677 N N . LYS A 1 86 ? -10.361 16.619 -1.314 1.00 71.00 86 LYS A N 1
ATOM 678 C CA . LYS A 1 86 ? -11.528 17.349 -0.831 1.00 71.00 86 LYS A CA 1
ATOM 679 C C . LYS A 1 86 ? -12.531 16.306 -0.344 1.00 71.00 86 LYS A C 1
ATOM 681 O O . LYS A 1 86 ? -13.008 15.501 -1.144 1.00 71.00 86 LYS A O 1
ATOM 686 N N . TYR A 1 87 ? -12.871 16.357 0.942 1.00 68.25 87 TYR A N 1
ATOM 687 C CA . TYR A 1 87 ? -13.836 15.491 1.644 1.00 68.25 87 TYR A CA 1
ATOM 688 C C . TYR A 1 87 ? -15.230 15.396 0.988 1.00 68.25 87 TYR A C 1
ATOM 690 O O . TYR A 1 87 ? -16.077 14.640 1.439 1.00 68.25 87 TYR A O 1
ATOM 698 N N . VAL A 1 88 ? -15.462 16.135 -0.098 1.00 64.94 88 VAL A N 1
ATOM 699 C CA . VAL A 1 88 ? -16.691 16.172 -0.894 1.00 64.94 88 VAL A CA 1
ATOM 700 C C . VAL A 1 88 ? -17.067 14.802 -1.472 1.00 64.94 88 VAL A C 1
ATOM 702 O O . VAL A 1 88 ? -18.250 14.522 -1.613 1.00 64.94 88 VAL A O 1
ATOM 705 N N . ARG A 1 89 ? -16.095 13.946 -1.831 1.00 68.31 89 ARG A N 1
ATOM 706 C CA . ARG A 1 89 ? -16.381 12.618 -2.425 1.00 68.31 89 ARG A CA 1
ATOM 707 C C . ARG A 1 89 ? -15.804 11.437 -1.655 1.00 68.31 89 ARG A C 1
ATOM 709 O O . ARG A 1 89 ? -16.339 10.340 -1.756 1.00 68.31 89 ARG A O 1
ATOM 716 N N . GLN A 1 90 ? -14.704 11.629 -0.928 1.00 72.38 90 GLN A N 1
ATOM 717 C CA . GLN A 1 90 ? -14.057 10.568 -0.157 1.00 72.38 90 GLN A CA 1
ATOM 718 C C . GLN A 1 90 ? -13.345 11.147 1.061 1.00 72.38 90 GLN A C 1
ATOM 720 O O . GLN A 1 90 ? -12.625 12.140 0.948 1.00 72.38 90 GLN A O 1
ATOM 725 N N . VAL A 1 91 ? -13.506 10.483 2.205 1.00 84.19 91 VAL A N 1
ATOM 726 C CA . VAL A 1 91 ? -12.731 10.768 3.418 1.00 84.19 91 VAL A CA 1
ATOM 727 C C . VAL A 1 91 ? -11.283 10.241 3.279 1.00 84.19 91 VAL A C 1
ATOM 729 O O . VAL A 1 91 ? -11.033 9.356 2.445 1.00 84.19 91 VAL A O 1
ATOM 732 N N . PRO A 1 92 ? -10.314 10.766 4.057 1.00 87.06 92 PRO A N 1
ATOM 733 C CA . PRO A 1 92 ? -8.905 10.387 3.994 1.00 87.06 92 PRO A CA 1
ATOM 734 C C . PRO A 1 92 ? -8.704 8.882 4.131 1.00 87.06 92 PRO A C 1
ATOM 736 O O . PRO A 1 92 ? -9.468 8.204 4.827 1.00 87.06 92 PRO A O 1
ATOM 739 N N . PHE A 1 93 ? -7.657 8.354 3.492 1.00 91.31 93 PHE A N 1
ATOM 740 C CA . PHE A 1 93 ? -7.386 6.916 3.485 1.00 91.31 93 PHE A CA 1
ATOM 741 C C . PHE A 1 93 ? -7.347 6.331 4.897 1.00 91.31 93 PHE A C 1
ATOM 743 O O . PHE A 1 93 ? -8.034 5.350 5.157 1.00 91.31 93 PHE A O 1
ATOM 750 N N . GLN A 1 94 ? -6.619 6.964 5.821 1.00 90.31 94 GLN A N 1
ATOM 751 C CA . GLN A 1 94 ? -6.461 6.446 7.180 1.00 90.31 94 GLN A CA 1
ATOM 752 C C . GLN A 1 94 ? -7.805 6.271 7.907 1.00 90.31 94 GLN A C 1
ATOM 754 O O . GLN A 1 94 ? -7.969 5.313 8.659 1.00 90.31 94 GLN A O 1
ATOM 759 N N . GLN A 1 95 ? -8.781 7.150 7.655 1.00 91.00 95 GLN A N 1
ATOM 760 C CA . GLN A 1 95 ? -10.117 7.045 8.240 1.00 91.00 95 GLN A CA 1
ATOM 761 C C . GLN A 1 95 ? -10.918 5.896 7.614 1.00 91.00 95 GLN A C 1
ATOM 763 O O . GLN A 1 95 ? -11.527 5.119 8.346 1.00 91.00 95 GLN A O 1
ATOM 768 N N . ARG A 1 96 ? -10.868 5.736 6.282 1.00 91.81 96 ARG A N 1
ATOM 769 C CA . ARG A 1 96 ? -11.509 4.596 5.595 1.00 91.81 96 ARG A CA 1
ATOM 770 C C . ARG A 1 96 ? -10.894 3.268 6.025 1.00 91.81 96 ARG A C 1
ATOM 772 O O . ARG A 1 96 ? -11.613 2.330 6.337 1.00 91.81 96 ARG A O 1
ATOM 779 N N . TYR A 1 97 ? -9.570 3.212 6.114 1.00 94.06 97 TYR A N 1
ATOM 780 C CA . TYR A 1 97 ? -8.846 2.035 6.575 1.00 94.06 97 TYR A CA 1
ATOM 781 C C . TYR A 1 97 ? -9.203 1.680 8.026 1.00 94.06 97 TYR A C 1
ATOM 783 O O . TYR A 1 97 ? -9.458 0.517 8.325 1.00 94.06 97 TYR A O 1
ATOM 791 N N . ALA A 1 98 ? -9.315 2.675 8.914 1.00 93.62 98 ALA A N 1
ATOM 792 C CA . ALA A 1 98 ? -9.761 2.457 10.290 1.00 93.62 98 ALA A CA 1
ATOM 793 C C . ALA A 1 98 ? -11.185 1.885 10.370 1.00 93.62 98 ALA A C 1
ATOM 795 O O . ALA A 1 98 ? -11.433 1.017 11.202 1.00 93.62 98 ALA A O 1
ATOM 796 N N . GLN A 1 99 ? -12.099 2.341 9.506 1.00 93.25 99 GLN A N 1
ATOM 797 C CA . GLN A 1 99 ? -13.453 1.787 9.403 1.00 93.25 99 GLN A CA 1
ATOM 798 C C . GLN A 1 99 ? -13.428 0.338 8.905 1.00 93.25 99 GLN A C 1
ATOM 800 O O . GLN A 1 99 ? -14.063 -0.519 9.517 1.00 93.25 99 GLN A O 1
ATOM 805 N N . CYS A 1 100 ? -12.650 0.039 7.859 1.00 94.00 100 CYS A N 1
ATOM 806 C CA . CYS A 1 100 ? -12.504 -1.330 7.362 1.00 94.00 100 CYS A CA 1
ATOM 807 C C . CYS A 1 100 ? -11.906 -2.265 8.421 1.00 94.00 100 CYS A C 1
ATOM 809 O O . CYS A 1 100 ? -12.370 -3.392 8.551 1.00 94.00 100 CYS A O 1
ATOM 811 N N . LEU A 1 101 ? -10.935 -1.801 9.217 1.00 94.38 101 LEU A N 1
ATOM 812 C CA . LEU A 1 101 ? -10.332 -2.591 10.298 1.00 94.38 101 LEU A CA 1
ATOM 813 C C . LEU A 1 101 ? -11.338 -3.043 11.368 1.00 94.38 101 LEU A C 1
ATOM 815 O O . LEU A 1 101 ? -11.103 -4.054 12.021 1.00 94.38 101 LEU A O 1
ATOM 819 N N . GLN A 1 102 ? -12.445 -2.316 11.562 1.00 92.75 102 GLN A N 1
ATOM 820 C CA . GLN A 1 102 ? -13.508 -2.744 12.484 1.00 92.75 102 GLN A CA 1
ATOM 821 C C . GLN A 1 102 ? -14.305 -3.940 11.946 1.00 92.75 102 GLN A C 1
ATOM 823 O O . GLN A 1 102 ? -14.949 -4.645 12.715 1.00 92.75 102 GLN A O 1
ATOM 828 N N . GLN A 1 103 ? -14.294 -4.145 10.627 1.00 93.50 103 GLN A N 1
ATOM 829 C CA . GLN A 1 103 ? -15.105 -5.152 9.940 1.00 93.50 103 GLN A CA 1
ATOM 830 C C . GLN A 1 103 ? -14.269 -6.334 9.441 1.00 93.50 103 GLN A C 1
ATOM 832 O O . GLN A 1 103 ? -14.774 -7.449 9.350 1.00 93.50 103 GLN A O 1
ATOM 837 N N . MET A 1 104 ? -12.998 -6.103 9.107 1.00 93.12 104 MET A N 1
ATOM 838 C CA . MET A 1 104 ? -12.093 -7.124 8.595 1.00 93.12 104 MET A CA 1
ATOM 839 C C . MET A 1 104 ? -10.660 -6.925 9.103 1.00 93.12 104 MET A C 1
ATOM 841 O O . MET A 1 104 ? -10.183 -5.794 9.188 1.00 93.12 104 MET A O 1
ATOM 845 N N . PRO A 1 105 ? -9.931 -8.016 9.395 1.00 89.12 105 PRO A N 1
ATOM 846 C CA . PRO A 1 105 ? -8.627 -7.939 10.048 1.00 89.12 105 PRO A CA 1
ATOM 847 C C . PRO A 1 105 ? -7.502 -7.445 9.132 1.00 89.12 105 PRO A C 1
ATOM 849 O O . PRO A 1 105 ? -6.489 -6.972 9.642 1.00 89.12 105 PRO A O 1
ATOM 852 N N . ARG A 1 106 ? -7.644 -7.584 7.803 1.00 93.50 106 ARG A N 1
ATOM 853 C CA . ARG A 1 106 ? -6.613 -7.177 6.835 1.00 93.50 106 ARG A CA 1
ATOM 854 C C . ARG A 1 106 ? -7.175 -6.422 5.618 1.00 93.50 106 ARG A C 1
ATOM 856 O O . ARG A 1 106 ? -7.292 -7.014 4.540 1.00 93.50 106 ARG A O 1
ATOM 863 N N . PRO A 1 107 ? -7.584 -5.146 5.766 1.00 95.12 107 PRO A N 1
ATOM 864 C CA . PRO A 1 107 ? -8.210 -4.403 4.678 1.00 95.12 107 PRO A CA 1
ATOM 865 C C . PRO A 1 107 ? -7.366 -4.210 3.416 1.00 95.12 107 PRO A C 1
ATOM 867 O O . PRO A 1 107 ? -7.941 -4.203 2.331 1.00 95.12 107 PRO A O 1
ATOM 870 N N . LEU A 1 108 ? -6.040 -4.034 3.511 1.00 94.56 108 LEU A N 1
ATOM 871 C CA . LEU A 1 108 ? -5.210 -3.904 2.304 1.00 94.56 108 LEU A CA 1
ATOM 872 C C . LEU A 1 108 ? -5.086 -5.251 1.597 1.00 94.56 108 LEU A C 1
ATOM 874 O O . LEU A 1 108 ? -5.254 -5.320 0.383 1.00 94.56 108 LEU A O 1
ATOM 878 N N . PHE A 1 109 ? -4.852 -6.327 2.347 1.00 93.75 109 PHE A N 1
ATOM 879 C CA . PHE A 1 109 ? -4.776 -7.673 1.771 1.00 93.75 109 PHE A CA 1
ATOM 880 C C . PHE A 1 109 ? -6.059 -8.100 1.063 1.00 93.75 109 PHE A C 1
ATOM 882 O O . PHE A 1 109 ? -5.986 -8.768 0.038 1.00 93.75 109 PHE A O 1
ATOM 889 N N . ALA A 1 110 ? -7.226 -7.688 1.564 1.00 93.75 110 ALA A N 1
ATOM 890 C CA . ALA A 1 110 ? -8.510 -7.979 0.925 1.00 93.75 110 ALA A CA 1
ATOM 891 C C . ALA A 1 110 ? -8.640 -7.384 -0.495 1.00 93.75 110 ALA A C 1
ATOM 893 O O . ALA A 1 110 ? -9.492 -7.819 -1.272 1.00 93.75 110 ALA A O 1
ATOM 894 N N . MET A 1 111 ? -7.795 -6.407 -0.844 1.00 94.75 111 MET A N 1
ATOM 895 C CA . MET A 1 111 ? -7.740 -5.798 -2.176 1.00 94.75 111 MET A CA 1
ATOM 896 C C . MET A 1 111 ? -6.805 -6.537 -3.141 1.00 94.75 111 MET A C 1
ATOM 898 O O . MET A 1 111 ? -6.718 -6.141 -4.302 1.00 94.75 111 MET A O 1
ATOM 902 N N . ILE A 1 112 ? -6.105 -7.580 -2.689 1.00 94.50 112 ILE A N 1
ATOM 903 C CA . ILE A 1 112 ? -5.205 -8.390 -3.514 1.00 94.50 112 ILE A CA 1
ATOM 904 C C . ILE A 1 112 ? -5.980 -9.593 -4.057 1.00 94.50 112 ILE A C 1
ATOM 906 O O . ILE A 1 112 ? -6.701 -10.269 -3.320 1.00 94.50 112 ILE A O 1
ATOM 910 N N . ARG A 1 113 ? -5.837 -9.868 -5.353 1.00 92.62 113 ARG A N 1
ATOM 911 C CA . ARG A 1 113 ? -6.451 -11.018 -6.028 1.00 92.62 113 ARG A CA 1
ATOM 912 C C . ARG A 1 113 ? -5.381 -11.852 -6.716 1.00 92.62 113 ARG A C 1
ATOM 914 O O . ARG A 1 113 ? -4.427 -11.302 -7.252 1.00 92.62 113 ARG A O 1
ATOM 921 N N . VAL A 1 114 ? -5.563 -13.168 -6.718 1.00 89.62 114 VAL A N 1
ATOM 922 C CA . VAL A 1 114 ? -4.778 -14.066 -7.571 1.00 89.62 114 VAL A CA 1
ATOM 923 C C . VAL A 1 114 ? -5.319 -13.920 -8.988 1.00 89.62 114 VAL A C 1
ATOM 925 O O . VAL A 1 114 ? -6.527 -14.045 -9.196 1.00 89.62 114 VAL A O 1
ATOM 928 N N . GLY A 1 115 ? -4.450 -13.610 -9.944 1.00 76.38 115 GLY A N 1
ATOM 929 C CA . GLY A 1 115 ? -4.802 -13.670 -11.353 1.00 76.38 115 GLY A CA 1
ATOM 930 C C . GLY A 1 115 ? -5.050 -15.123 -11.737 1.00 76.38 115 GLY A C 1
ATOM 931 O O . GLY A 1 115 ? -4.161 -15.959 -11.592 1.00 76.38 115 GLY A O 1
ATOM 932 N N . GLU A 1 116 ? -6.249 -15.441 -12.227 1.00 62.34 116 GLU A N 1
ATOM 933 C CA . GLU A 1 116 ? -6.421 -16.654 -13.025 1.00 62.34 116 GLU A CA 1
ATOM 934 C C . GLU A 1 116 ? -5.500 -16.495 -14.232 1.00 62.34 116 GLU A C 1
ATOM 936 O O . GLU A 1 116 ? -5.586 -15.477 -14.922 1.00 62.34 116 GLU A O 1
ATOM 941 N N . GLY A 1 117 ? -4.561 -17.429 -14.419 1.00 50.16 117 GLY A N 1
ATOM 942 C CA . GLY A 1 117 ? -3.550 -17.369 -15.471 1.00 50.16 117 GLY A CA 1
ATOM 943 C C . GLY A 1 117 ? -4.190 -16.986 -16.798 1.00 50.16 117 GLY A C 1
ATOM 944 O O . GLY A 1 117 ? -4.889 -17.781 -17.421 1.00 50.16 117 GLY A O 1
ATOM 945 N N . LYS A 1 118 ? -4.000 -15.732 -17.205 1.00 40.34 118 LYS A N 1
ATOM 946 C CA . LYS A 1 118 ? -4.515 -15.242 -18.470 1.00 40.34 118 LYS A CA 1
ATOM 947 C C . LYS A 1 118 ? -3.559 -15.762 -19.531 1.00 40.34 118 LYS A C 1
ATOM 949 O O . LYS A 1 118 ? -2.540 -15.131 -19.799 1.00 40.34 118 LYS A O 1
ATOM 954 N N . GLU A 1 119 ? -3.883 -16.921 -20.104 1.00 41.69 119 GLU A N 1
ATOM 955 C CA . GLU A 1 119 ? -3.440 -17.258 -21.457 1.00 41.69 119 GLU A CA 1
ATOM 956 C C . GLU A 1 119 ? -3.601 -15.985 -22.312 1.00 41.69 119 GLU A C 1
ATOM 958 O O . GLU A 1 119 ? -4.658 -15.337 -22.252 1.00 41.69 119 GLU A O 1
ATOM 963 N N . PRO A 1 120 ? -2.551 -15.547 -23.024 1.00 39.78 120 PRO A N 1
ATOM 964 C CA . PRO A 1 120 ? -2.581 -14.283 -23.738 1.00 39.78 120 PRO A CA 1
ATOM 965 C C . PRO A 1 120 ? -3.749 -14.296 -24.735 1.00 39.78 120 PRO A C 1
ATOM 967 O O . PRO A 1 120 ? -3.836 -15.208 -25.563 1.00 39.78 120 PRO A O 1
ATOM 970 N N . PRO A 1 121 ? -4.665 -13.307 -24.706 1.00 47.53 121 PRO A N 1
ATOM 971 C CA . PRO A 1 121 ? -5.600 -13.170 -25.803 1.00 47.53 121 PRO A CA 1
ATOM 972 C C . PRO A 1 121 ? -4.765 -12.799 -27.032 1.00 47.53 121 PRO A C 1
ATOM 974 O O . PRO A 1 121 ? -3.839 -11.998 -26.927 1.00 47.53 121 PRO A O 1
ATOM 977 N N . PHE A 1 122 ? -5.110 -13.385 -28.176 1.00 42.97 122 PHE A N 1
ATOM 978 C CA . PHE A 1 122 ? -4.480 -13.211 -29.492 1.00 42.97 122 PHE A CA 1
ATOM 979 C C . PHE A 1 122 ? -3.341 -14.184 -29.848 1.00 42.97 122 PHE A C 1
ATOM 981 O O . PHE A 1 122 ? -2.301 -13.786 -30.361 1.00 42.97 122 PHE A O 1
ATOM 988 N N . SER A 1 123 ? -3.613 -15.491 -29.782 1.00 44.59 123 SER A N 1
ATOM 989 C CA . SER A 1 123 ? -3.234 -16.346 -30.918 1.00 44.59 123 SER A CA 1
ATOM 990 C C . SER A 1 123 ? -4.230 -16.100 -32.053 1.00 44.59 123 SER A C 1
ATOM 992 O O . SER A 1 123 ? -5.244 -16.783 -32.174 1.00 44.59 123 SER A O 1
ATOM 994 N N . SER A 1 124 ? -3.970 -15.072 -32.865 1.00 44.16 124 SER A N 1
ATOM 995 C CA . SER A 1 124 ? -4.673 -14.849 -34.133 1.00 44.16 124 SER A CA 1
ATOM 996 C C . SER A 1 124 ? -4.234 -15.916 -35.136 1.00 44.16 124 SER A C 1
ATOM 998 O O . SER A 1 124 ? -3.375 -15.678 -35.981 1.00 44.16 124 SER A O 1
ATOM 1000 N N . SER A 1 125 ? -4.811 -17.109 -35.029 1.00 46.72 125 SER A N 1
ATOM 1001 C CA . SER A 1 125 ? -4.793 -18.082 -36.116 1.00 46.72 125 SER A CA 1
ATOM 1002 C C . SER A 1 125 ? -6.064 -17.922 -36.938 1.00 46.72 125 SER A C 1
ATOM 1004 O O . SER A 1 125 ? -7.141 -18.252 -36.442 1.00 46.72 125 SER A O 1
ATOM 1006 N N . SER A 1 126 ? -5.910 -17.449 -38.182 1.00 42.06 126 SER A N 1
ATOM 1007 C CA . SER A 1 126 ? -6.591 -17.912 -39.418 1.00 42.06 126 SER A CA 1
ATOM 1008 C C . SER A 1 126 ? -6.953 -16.760 -40.375 1.00 42.06 126 SER A C 1
ATOM 1010 O O . SER A 1 126 ? -7.189 -15.651 -39.897 1.00 42.06 126 SER A O 1
ATOM 1012 N N . PRO A 1 127 ? -7.149 -17.004 -41.693 1.00 47.12 127 PRO A N 1
ATOM 1013 C CA . PRO A 1 127 ? -6.736 -18.150 -42.520 1.00 47.12 127 PRO A CA 1
ATOM 1014 C C . PRO A 1 127 ? -6.026 -17.743 -43.839 1.00 47.12 127 PRO A C 1
ATOM 1016 O O . PRO A 1 127 ? -6.053 -16.594 -44.273 1.00 47.12 127 PRO A O 1
ATOM 1019 N N . GLN A 1 128 ? -5.402 -18.724 -44.501 1.00 50.94 128 GLN A N 1
ATOM 1020 C CA . GLN A 1 128 ? -4.889 -18.636 -45.878 1.00 50.94 128 GLN A CA 1
ATOM 1021 C C . GLN A 1 128 ? -6.006 -18.331 -46.901 1.00 50.94 128 GLN A C 1
ATOM 1023 O O . GLN A 1 128 ? -7.144 -18.754 -46.691 1.00 50.94 128 GLN A O 1
ATOM 1028 N N . PRO A 1 129 ? -5.697 -17.703 -48.054 1.00 43.66 129 PRO A N 1
ATOM 1029 C CA . PRO A 1 129 ? -6.649 -17.585 -49.149 1.00 43.66 129 PRO A CA 1
ATOM 1030 C C . PRO A 1 129 ? -6.668 -18.894 -49.953 1.00 43.66 129 PRO A C 1
ATOM 1032 O O . PRO A 1 129 ? -5.653 -19.298 -50.522 1.00 43.66 129 PRO A O 1
ATOM 1035 N N . ALA A 1 130 ? -7.822 -19.560 -50.000 1.00 41.84 130 ALA A N 1
ATOM 1036 C CA . ALA A 1 130 ? -8.078 -20.663 -50.920 1.00 41.84 130 ALA A CA 1
ATOM 1037 C C . ALA A 1 130 ? -8.941 -20.172 -52.088 1.00 41.84 130 ALA A C 1
ATOM 1039 O O . ALA A 1 130 ? -9.902 -19.424 -51.919 1.00 41.84 130 ALA A O 1
ATOM 1040 N N . ALA A 1 131 ? -8.523 -20.582 -53.278 1.00 44.56 131 ALA A N 1
ATOM 1041 C CA . ALA A 1 131 ? -9.034 -20.201 -54.577 1.00 44.56 131 ALA A CA 1
ATOM 1042 C C . ALA A 1 131 ? -10.486 -20.635 -54.848 1.00 44.56 131 ALA A C 1
ATOM 1044 O O . ALA A 1 131 ? -10.895 -21.718 -54.448 1.00 44.56 131 ALA A O 1
ATOM 1045 N N . GLY A 1 132 ? -11.170 -19.810 -55.652 1.00 46.25 132 GLY A N 1
ATOM 1046 C CA . GLY A 1 132 ? -12.077 -20.213 -56.731 1.00 46.25 132 GLY A CA 1
ATOM 1047 C C . GLY A 1 132 ? -13.427 -20.827 -56.360 1.00 46.25 132 GLY A C 1
ATOM 1048 O O . GLY A 1 132 ? -13.481 -21.968 -55.928 1.00 46.25 132 GLY A O 1
ATOM 1049 N N . MET A 1 133 ? -14.524 -20.143 -56.707 1.00 40.12 133 MET A N 1
ATOM 1050 C CA . MET A 1 133 ? -15.649 -20.791 -57.396 1.00 40.12 133 MET A CA 1
ATOM 1051 C C . MET A 1 133 ? -16.571 -19.757 -58.062 1.00 40.12 133 MET A C 1
ATOM 1053 O O . MET A 1 133 ? -16.814 -18.677 -57.535 1.00 40.12 133 MET A O 1
ATOM 1057 N N . HIS A 1 134 ? -17.017 -20.133 -59.254 1.00 47.69 134 HIS A N 1
ATOM 1058 C CA . HIS A 1 134 ? -17.836 -19.438 -60.248 1.00 47.69 134 HIS A CA 1
ATOM 1059 C C . HIS A 1 134 ? -19.337 -19.387 -59.871 1.00 47.69 134 HIS A C 1
ATOM 1061 O O . HIS A 1 134 ? -19.713 -19.936 -58.838 1.00 47.69 134 HIS A O 1
ATOM 1067 N N . VAL A 1 135 ? -20.166 -18.897 -60.816 1.00 47.44 135 VAL A N 1
ATOM 1068 C CA . VAL A 1 135 ? -21.651 -18.984 -60.941 1.00 47.44 135 VAL A CA 1
ATOM 1069 C C . VAL A 1 135 ? -22.381 -17.721 -60.463 1.00 47.44 135 VAL A C 1
ATOM 1071 O O . VAL A 1 135 ? -22.140 -17.259 -59.360 1.00 47.44 135 VAL A O 1
ATOM 1074 N N . ALA A 1 136 ? -23.347 -17.126 -61.161 1.00 45.06 136 ALA A N 1
ATOM 1075 C CA . ALA A 1 136 ? -23.813 -17.104 -62.551 1.00 45.06 136 ALA A CA 1
ATOM 1076 C C . ALA A 1 136 ? -24.822 -15.938 -62.600 1.00 45.06 136 ALA A C 1
ATOM 1078 O O . ALA A 1 136 ? -25.615 -15.795 -61.668 1.00 45.06 136 ALA A O 1
ATOM 1079 N N . ASP A 1 137 ? -24.784 -15.112 -63.644 1.00 44.28 137 ASP A N 1
ATOM 1080 C CA . ASP A 1 137 ? -25.741 -14.016 -63.829 1.00 44.28 137 ASP A CA 1
ATOM 1081 C C . ASP A 1 137 ? -27.045 -14.550 -64.441 1.00 44.28 137 ASP A C 1
ATOM 1083 O O . ASP A 1 137 ? -27.026 -15.404 -65.334 1.00 44.28 137 ASP A O 1
ATOM 1087 N N . ALA A 1 138 ? -28.171 -14.093 -63.897 1.00 53.03 138 ALA A N 1
ATOM 1088 C CA . ALA A 1 138 ? -29.518 -1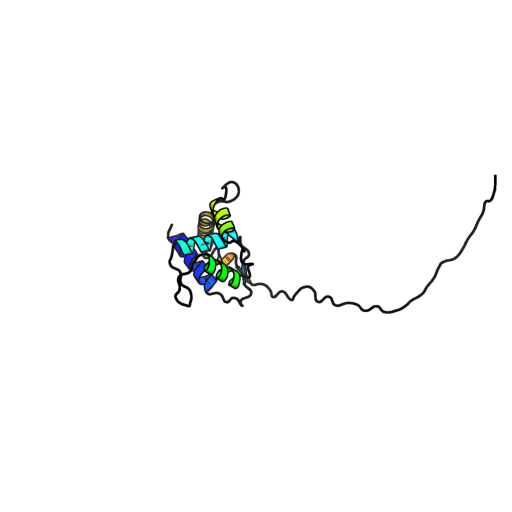4.525 -64.254 1.00 53.03 138 ALA A CA 1
ATOM 1089 C C . ALA A 1 138 ? -30.043 -13.780 -65.504 1.00 53.03 138 ALA A C 1
ATOM 1091 O O . ALA A 1 138 ? -29.584 -12.676 -65.792 1.00 53.03 138 ALA A O 1
ATOM 1092 N N . PRO A 1 139 ? -31.000 -14.360 -66.253 1.00 54.25 139 PRO A N 1
ATOM 1093 C CA . PRO A 1 139 ? -31.392 -13.864 -67.573 1.00 54.25 139 PRO A CA 1
ATOM 1094 C C . PRO A 1 139 ? -32.645 -12.965 -67.567 1.00 54.25 139 PRO A C 1
ATOM 1096 O O . PRO A 1 139 ? -33.461 -13.076 -66.656 1.00 54.25 139 PRO A O 1
ATOM 1099 N N . ASP A 1 140 ? -32.773 -12.182 -68.656 1.00 43.59 140 ASP A N 1
ATOM 1100 C CA . ASP A 1 140 ? -33.985 -11.749 -69.403 1.00 43.59 140 ASP A CA 1
ATOM 1101 C C . ASP A 1 140 ? -35.166 -11.094 -68.631 1.00 43.59 140 ASP A C 1
ATOM 1103 O O . ASP A 1 140 ? -35.570 -11.543 -67.571 1.00 43.59 140 ASP A O 1
ATOM 1107 N N . ALA A 1 141 ? -35.870 -10.054 -69.095 1.00 48.62 141 ALA A N 1
ATOM 1108 C CA . ALA A 1 141 ? -36.134 -9.565 -70.445 1.00 48.62 141 ALA A CA 1
ATOM 1109 C C . ALA A 1 141 ? -36.799 -8.160 -70.394 1.00 48.62 141 ALA A C 1
ATOM 1111 O O . ALA A 1 141 ? -37.494 -7.870 -69.423 1.00 48.62 141 ALA A O 1
ATOM 1112 N N . LEU A 1 142 ? -36.591 -7.360 -71.460 1.00 51.16 142 LEU A N 1
ATOM 1113 C CA . LEU A 1 142 ? -37.570 -6.633 -72.322 1.00 51.16 142 LEU A CA 1
ATOM 1114 C C . LEU A 1 142 ? -38.733 -5.833 -71.651 1.00 51.16 142 LEU A C 1
ATOM 1116 O O . LEU A 1 142 ? -39.379 -6.317 -70.738 1.00 51.16 142 LEU A O 1
ATOM 1120 N N . A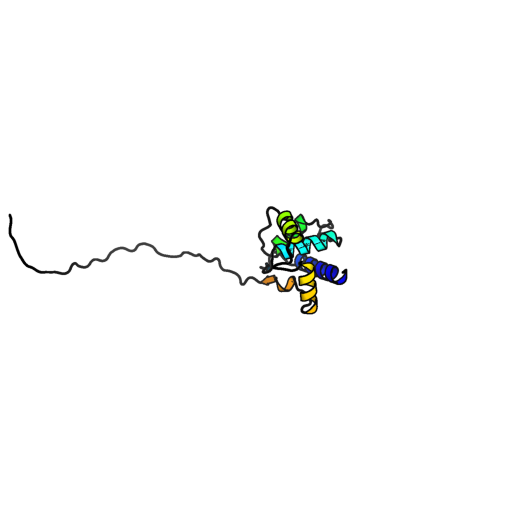SP A 1 143 ? -39.166 -4.635 -72.073 1.00 45.09 143 ASP A N 1
ATOM 1121 C CA . ASP A 1 143 ? -39.163 -3.989 -73.393 1.00 45.09 143 ASP A CA 1
ATOM 1122 C C . ASP A 1 143 ? -39.551 -2.484 -73.311 1.00 45.09 143 ASP A C 1
ATOM 1124 O O . ASP A 1 143 ? -40.261 -2.063 -72.400 1.00 45.09 143 ASP A O 1
ATOM 1128 N N . ALA A 1 144 ? -39.105 -1.744 -74.335 1.00 49.94 144 ALA A N 1
ATOM 1129 C CA . ALA A 1 144 ? -39.631 -0.537 -74.995 1.00 49.94 144 ALA A CA 1
ATOM 1130 C C . ALA A 1 144 ? -40.240 0.658 -74.219 1.00 49.94 144 ALA A C 1
ATOM 1132 O O . ALA A 1 144 ? -41.320 0.607 -73.640 1.00 49.94 144 ALA A O 1
ATOM 1133 N N . THR A 1 145 ? -39.715 1.857 -74.503 1.00 48.41 145 THR A N 1
ATOM 1134 C CA . THR A 1 145 ? -40.254 2.684 -75.609 1.00 48.41 145 THR A CA 1
ATOM 1135 C C . THR A 1 145 ? -39.327 3.853 -75.960 1.00 48.41 145 THR A C 1
ATOM 1137 O O . THR A 1 145 ? -38.785 4.549 -75.109 1.00 48.41 145 THR A O 1
ATOM 1140 N N . HIS A 1 146 ? -39.141 4.010 -77.265 1.00 46.03 146 HIS A N 1
ATOM 1141 C CA . HIS A 1 146 ? -38.414 5.044 -77.991 1.00 46.03 146 HIS A CA 1
ATOM 1142 C C . HIS A 1 146 ? -39.255 6.329 -78.110 1.00 46.03 146 HIS A C 1
ATOM 1144 O O . HIS A 1 146 ? -40.471 6.219 -78.251 1.00 46.03 146 HIS A O 1
ATOM 1150 N N . CYS A 1 147 ? -38.621 7.510 -78.115 1.00 43.00 147 CYS A N 1
ATOM 1151 C CA . CYS A 1 147 ? -38.767 8.532 -79.168 1.00 43.00 147 CYS A CA 1
ATOM 1152 C C . CYS A 1 147 ? -37.943 9.798 -78.874 1.00 43.00 147 CYS A C 1
ATOM 1154 O O . CYS A 1 147 ? -37.994 10.360 -77.783 1.00 43.00 147 CYS A O 1
ATOM 1156 N N . GLU A 1 148 ? -37.199 10.205 -79.903 1.00 44.81 148 GLU A N 1
ATOM 1157 C CA . GLU A 1 148 ? -36.434 11.442 -80.062 1.00 44.81 148 GLU A CA 1
ATOM 1158 C C . GLU A 1 148 ? -37.303 12.713 -80.080 1.00 44.81 148 GLU A C 1
ATOM 1160 O O . GLU A 1 148 ? -38.501 12.665 -80.375 1.00 44.81 148 GLU A O 1
ATOM 1165 N N . GLY A 1 149 ? -36.641 13.851 -79.845 1.00 41.44 149 GLY A N 1
ATOM 1166 C CA . GLY A 1 149 ? -37.124 15.216 -80.058 1.00 41.44 149 GLY A CA 1
ATOM 1167 C C . GLY A 1 149 ? -36.085 16.241 -79.630 1.00 41.44 149 GLY A C 1
ATOM 1168 O O . GLY A 1 149 ? -35.913 16.389 -78.401 1.00 41.44 149 GLY A O 1
#

Radius of gyration: 29.94 Å; chains: 1; bounding box: 60×38×97 Å

Secondary structure (DSSP, 8-state):
-HHHHHHHHHHHHHHHTS-TTS-EEE-S-HHHHHHHHHHHHHHS--B-TTSPBPPHHHHHHHHHHHTTPPPPS-HHHHHHHHHT--TTT---HHHHHHHHHHH-S-TTGGGEEEPP----S------PPPP-----PPP----------